Protein AF-A0A0C9W5P0-F1 (afdb_monomer_lite)

Sequence (127 aa):
MSDPVASKSGFLCMYMKNYPDTLVAYVKYFGKVAGNVMTAEMTSIDTQAAVIRIGQGMNLSYKLKSGEASSVRVAFDPPLASYEEVKPRLLAMKADSQEGLGMLQTPQITSFRLPTSQVIGSLIFCF

pLDDT: mean 72.48, std 13.55, range [31.45, 87.0]

Secondary structure (DSSP, 8-state):
---TTGGGHHHHHHHHHT-HHHHHHHHHHTS---S-EEEEEEEEEE----SSS--SEEEEEEEETTS-EEEEEEEPSSPP-SHHHHHHHHHHHHHHHHHHTT-S-----------------------

Foldseek 3Di:
DDFQQQVCFVVVQVVCVVPFVLQQLCCVQQVVPPFAWPTKGWDTFTQDDPDDDAGGWTKMWTAGPVRDIDIDTGGDVPGDPHNVVVVVSSVVSSVVSCVRVVVDDPPDPPDDDDPPPDPPDDPDDDD

Radius of gyration: 22.9 Å; chains: 1; bounding box: 51×62×65 Å

Organism: NCBI:txid994086

InterPro domains:
  IPR019595 Domain of unknown function DUF2470 [PF10615] (12-93)
  IPR037119 Haem oxygenase HugZ-like superfamily [G3DSA:3.20.180.10] (1-99)

Structure (mmCIF, N/CA/C/O backbone):
data_AF-A0A0C9W5P0-F1
#
_entry.id   AF-A0A0C9W5P0-F1
#
loop_
_atom_site.group_PDB
_atom_site.id
_atom_site.type_symbol
_atom_site.label_atom_id
_atom_site.label_alt_id
_atom_site.label_comp_id
_atom_site.label_asym_id
_atom_site.label_entity_id
_atom_site.label_seq_id
_atom_site.pdbx_PDB_ins_code
_atom_site.Cartn_x
_atom_site.Cartn_y
_atom_site.Cartn_z
_atom_site.occupancy
_atom_site.B_iso_or_equiv
_atom_site.auth_seq_id
_atom_site.auth_comp_id
_atom_site.auth_asym_id
_atom_site.auth_atom_id
_atom_site.pdbx_PDB_model_num
ATOM 1 N N . MET A 1 1 ? 23.745 3.515 -3.891 1.00 46.62 1 MET A N 1
ATOM 2 C CA . MET A 1 1 ? 22.920 3.212 -5.078 1.00 46.62 1 MET A CA 1
ATOM 3 C C . MET A 1 1 ? 21.624 3.980 -4.871 1.00 46.62 1 MET A C 1
ATOM 5 O O . MET A 1 1 ? 20.938 3.666 -3.913 1.00 46.62 1 MET A O 1
ATOM 9 N N . SER A 1 2 ? 21.392 5.074 -5.606 1.00 53.91 2 SER A N 1
ATOM 10 C CA . SER A 1 2 ? 20.213 5.929 -5.388 1.00 53.91 2 SER A CA 1
ATOM 11 C C . SER A 1 2 ? 18.951 5.199 -5.811 1.00 53.91 2 SER A C 1
ATOM 13 O O . SER A 1 2 ? 18.868 4.744 -6.948 1.00 53.91 2 SER A O 1
ATOM 15 N N . ASP A 1 3 ? 17.973 5.122 -4.921 1.00 59.88 3 ASP A N 1
ATOM 16 C CA . ASP A 1 3 ? 16.655 4.588 -5.229 1.00 59.88 3 ASP A CA 1
ATOM 17 C C . ASP A 1 3 ? 15.926 5.481 -6.236 1.00 59.88 3 ASP A C 1
ATOM 19 O O . ASP A 1 3 ? 15.500 6.587 -5.882 1.00 59.88 3 ASP A O 1
ATOM 23 N N . PRO A 1 4 ? 15.723 5.019 -7.482 1.00 66.31 4 PRO A N 1
ATOM 24 C CA . PRO A 1 4 ? 15.084 5.823 -8.522 1.00 66.31 4 PRO A CA 1
ATOM 25 C C . PRO A 1 4 ? 13.630 6.180 -8.169 1.00 66.31 4 PRO A C 1
ATOM 27 O O . PRO A 1 4 ? 13.087 7.169 -8.665 1.00 66.31 4 PRO A O 1
ATOM 30 N N . VAL A 1 5 ? 13.001 5.390 -7.292 1.00 66.88 5 VAL A N 1
ATOM 31 C CA . VAL A 1 5 ? 11.632 5.597 -6.806 1.00 66.88 5 VAL A CA 1
ATOM 32 C C . VAL A 1 5 ? 11.595 6.542 -5.603 1.00 66.88 5 VAL A C 1
ATOM 34 O O . VAL A 1 5 ? 10.709 7.395 -5.539 1.00 66.88 5 VAL A O 1
ATOM 37 N N . ALA A 1 6 ? 12.572 6.469 -4.691 1.00 68.38 6 ALA A N 1
ATOM 38 C CA . ALA A 1 6 ? 12.594 7.321 -3.500 1.00 68.38 6 ALA A CA 1
ATOM 39 C C . ALA A 1 6 ? 12.753 8.805 -3.866 1.00 68.38 6 ALA A C 1
ATOM 41 O O . ALA A 1 6 ? 12.077 9.653 -3.285 1.00 68.38 6 ALA A O 1
ATOM 42 N N . SER A 1 7 ? 13.549 9.130 -4.893 1.00 71.00 7 SER A N 1
ATOM 43 C CA . SER A 1 7 ? 13.706 10.514 -5.375 1.00 71.00 7 SER A CA 1
ATOM 44 C C . SER A 1 7 ? 12.413 11.127 -5.928 1.00 71.00 7 SER A C 1
ATOM 46 O O . SER A 1 7 ? 12.274 12.346 -5.952 1.00 71.00 7 SER A O 1
ATOM 48 N N . LYS A 1 8 ? 11.452 10.301 -6.364 1.00 73.06 8 LYS A N 1
ATOM 49 C CA . LYS A 1 8 ? 10.148 10.737 -6.899 1.00 73.06 8 LYS A CA 1
ATOM 50 C C . LYS A 1 8 ? 8.978 10.424 -5.956 1.00 73.06 8 LYS A C 1
ATOM 52 O O . LYS A 1 8 ? 7.822 10.670 -6.304 1.00 73.06 8 LYS A O 1
ATOM 57 N N . SER A 1 9 ? 9.269 9.921 -4.756 1.00 69.88 9 SER A N 1
ATOM 58 C CA . SER A 1 9 ? 8.277 9.499 -3.760 1.00 69.88 9 SER A CA 1
ATOM 59 C C . SER A 1 9 ? 7.324 10.623 -3.342 1.00 69.88 9 SER A C 1
ATOM 61 O O . SER A 1 9 ? 6.141 10.366 -3.138 1.00 69.88 9 SER A O 1
ATOM 63 N N . GLY A 1 10 ? 7.791 11.876 -3.296 1.00 76.88 10 GLY A N 1
ATOM 64 C CA . GLY A 1 10 ? 6.965 13.034 -2.934 1.00 76.88 10 GLY A CA 1
ATOM 65 C C . GLY A 1 10 ? 5.778 13.260 -3.878 1.00 76.88 10 GLY A C 1
ATOM 66 O O . GLY A 1 10 ? 4.653 13.454 -3.419 1.00 76.88 10 GLY A O 1
ATOM 67 N N . PHE A 1 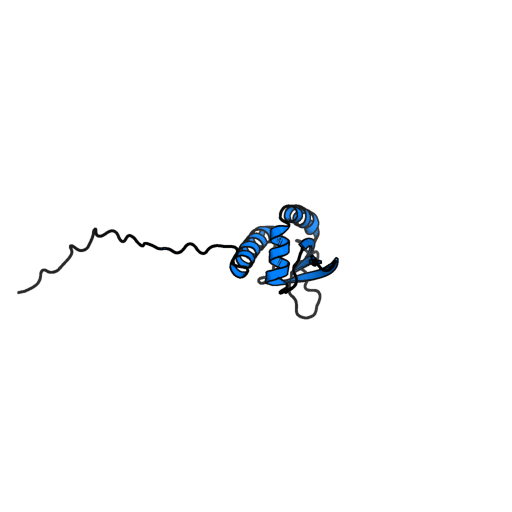11 ? 5.993 13.152 -5.195 1.00 79.75 11 PHE A N 1
ATOM 68 C CA . PHE A 1 11 ? 4.913 13.277 -6.183 1.00 79.75 11 PHE A CA 1
ATOM 69 C C . PHE A 1 11 ? 3.894 12.147 -6.060 1.00 79.75 11 PHE A C 1
ATOM 71 O O . PHE A 1 11 ? 2.691 12.373 -6.182 1.00 79.75 11 PHE A O 1
ATOM 78 N N . LEU A 1 12 ? 4.370 10.932 -5.793 1.00 76.50 12 LEU A N 1
ATOM 79 C CA . LEU A 1 12 ? 3.503 9.775 -5.631 1.00 76.50 12 LEU A CA 1
ATOM 80 C C . LEU A 1 12 ? 2.686 9.847 -4.336 1.00 76.50 12 LEU A C 1
ATOM 82 O O . LEU A 1 12 ? 1.489 9.573 -4.357 1.00 76.50 12 LEU A O 1
ATOM 86 N N . CYS A 1 13 ? 3.307 10.267 -3.232 1.00 79.44 13 CYS A N 1
ATOM 87 C CA . CYS A 1 13 ? 2.625 10.538 -1.970 1.00 79.44 13 CYS A CA 1
ATOM 88 C C . CYS A 1 13 ? 1.507 11.567 -2.184 1.00 79.44 13 CYS A C 1
ATOM 90 O O . CYS A 1 13 ? 0.365 11.331 -1.797 1.00 79.44 13 CYS A O 1
ATOM 92 N N . MET A 1 14 ? 1.801 12.668 -2.883 1.00 81.88 14 MET A N 1
ATOM 93 C CA . MET A 1 14 ? 0.812 13.704 -3.187 1.00 81.88 14 MET A CA 1
ATOM 94 C C . MET A 1 14 ? -0.325 13.192 -4.078 1.00 81.88 14 MET A C 1
ATOM 96 O O . MET A 1 14 ? -1.484 13.505 -3.829 1.00 81.88 14 MET A O 1
ATOM 100 N N . TYR A 1 15 ? -0.019 12.352 -5.069 1.00 83.00 15 TYR A N 1
ATOM 101 C CA . TYR A 1 15 ? -1.036 11.680 -5.878 1.00 83.00 15 TYR A CA 1
ATOM 102 C C . TYR A 1 15 ? -1.941 10.780 -5.022 1.00 83.00 15 TYR A C 1
ATOM 104 O O . TYR A 1 15 ? -3.162 10.831 -5.156 1.00 83.00 15 TYR A O 1
ATOM 112 N N . MET A 1 16 ? -1.355 9.998 -4.111 1.00 80.12 16 MET A N 1
ATOM 113 C CA . MET A 1 16 ? -2.086 9.063 -3.253 1.00 80.12 16 MET A CA 1
ATOM 114 C C . MET A 1 16 ? -2.912 9.738 -2.159 1.00 80.12 16 MET A C 1
ATOM 116 O O . MET A 1 16 ? -3.934 9.189 -1.755 1.00 80.12 16 MET A O 1
ATOM 120 N N . LYS A 1 17 ? -2.550 10.956 -1.739 1.00 81.62 17 LYS A N 1
ATOM 121 C CA . LYS A 1 17 ? -3.384 11.769 -0.840 1.00 81.62 17 LYS A CA 1
ATOM 122 C C . LYS A 1 17 ? -4.773 12.074 -1.412 1.00 81.62 17 LYS A C 1
ATOM 124 O O . LYS A 1 17 ? -5.700 12.262 -0.635 1.00 81.62 17 LYS A O 1
ATOM 129 N N . ASN A 1 18 ? -4.941 12.061 -2.738 1.00 84.50 18 ASN A N 1
ATOM 130 C CA . ASN A 1 18 ? -6.256 12.227 -3.371 1.00 84.50 18 ASN A CA 1
ATOM 131 C C . ASN A 1 18 ? -7.142 10.971 -3.276 1.00 84.50 18 ASN A C 1
ATOM 133 O O . ASN A 1 18 ? -8.320 11.034 -3.613 1.00 84.50 18 ASN A O 1
ATOM 137 N N . TYR A 1 19 ? -6.596 9.836 -2.825 1.00 83.31 19 TYR A N 1
ATOM 138 C CA . TYR A 1 19 ? -7.300 8.555 -2.728 1.00 83.31 19 TYR A CA 1
ATOM 139 C C . TYR A 1 19 ? -7.189 7.951 -1.313 1.00 83.31 19 TYR A C 1
ATOM 141 O O . TYR A 1 19 ? -6.675 6.837 -1.156 1.00 83.31 19 TYR A O 1
ATOM 149 N N . PRO A 1 20 ? -7.679 8.645 -0.268 1.00 83.12 20 PRO A N 1
ATOM 150 C CA . PRO A 1 20 ? -7.541 8.200 1.121 1.00 83.12 20 PRO A CA 1
ATOM 151 C C . PRO A 1 20 ? -8.220 6.847 1.385 1.00 83.12 20 PRO A C 1
ATOM 153 O O . PRO A 1 20 ? -7.672 6.020 2.111 1.00 83.12 20 PRO A O 1
ATOM 156 N N . ASP A 1 21 ? -9.350 6.561 0.731 1.00 85.06 21 ASP A N 1
ATOM 157 C CA . ASP A 1 21 ? -10.061 5.282 0.880 1.00 85.06 21 ASP A CA 1
ATOM 158 C C . ASP A 1 21 ? -9.217 4.089 0.419 1.00 85.06 21 ASP A C 1
ATOM 160 O O . ASP A 1 21 ? -9.237 3.016 1.022 1.00 85.06 21 ASP A O 1
ATOM 164 N N . THR A 1 22 ? -8.421 4.289 -0.636 1.00 85.62 22 THR A N 1
ATOM 165 C CA . THR A 1 22 ? -7.510 3.260 -1.152 1.00 85.62 22 THR A CA 1
ATOM 166 C C . THR A 1 22 ? -6.388 2.977 -0.152 1.00 85.62 22 THR A C 1
ATOM 168 O O . THR A 1 22 ? -6.034 1.821 0.068 1.00 85.62 22 THR A O 1
ATOM 171 N N . LEU A 1 23 ? -5.868 4.009 0.520 1.00 85.88 23 LEU A N 1
ATOM 172 C CA . LEU A 1 23 ? -4.849 3.840 1.560 1.00 85.88 23 LEU A CA 1
ATOM 173 C C . LEU A 1 23 ? -5.398 3.079 2.771 1.00 85.88 23 LEU A C 1
ATOM 175 O O . LEU A 1 23 ? -4.718 2.207 3.309 1.00 85.88 23 LEU A O 1
ATOM 179 N N . VAL A 1 24 ? -6.643 3.352 3.171 1.00 87.00 24 VAL A N 1
ATOM 180 C CA . VAL A 1 24 ? -7.311 2.606 4.247 1.00 87.00 24 VAL A CA 1
ATOM 181 C C . VAL A 1 24 ? -7.494 1.137 3.858 1.00 87.00 24 VAL A C 1
ATOM 183 O O . VAL A 1 24 ? -7.230 0.253 4.678 1.00 87.00 24 VAL A O 1
ATOM 186 N N . ALA A 1 25 ? -7.890 0.862 2.611 1.00 86.00 25 ALA A N 1
ATOM 187 C CA . ALA A 1 25 ? -8.003 -0.502 2.097 1.00 86.00 25 ALA A CA 1
ATOM 188 C C . ALA A 1 25 ? -6.658 -1.246 2.150 1.00 86.00 25 ALA A C 1
ATOM 190 O O . ALA A 1 25 ? -6.615 -2.394 2.591 1.00 86.00 25 ALA A O 1
ATOM 191 N N . TYR A 1 26 ? -5.546 -0.583 1.813 1.00 85.62 26 TYR A N 1
ATOM 192 C CA . TYR A 1 26 ? -4.214 -1.189 1.907 1.00 85.62 26 TYR A CA 1
ATOM 193 C C . TYR A 1 26 ? -3.818 -1.564 3.325 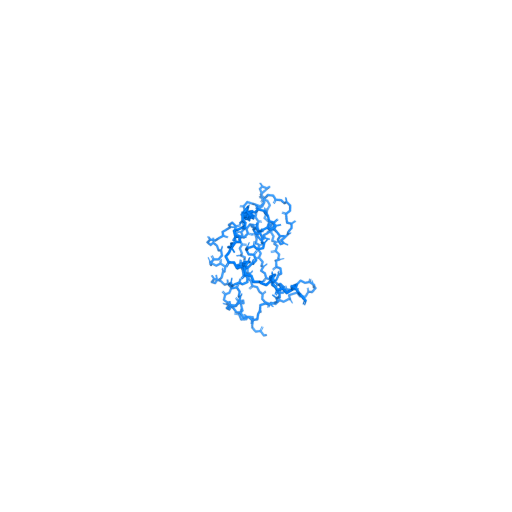1.00 85.62 26 TYR A C 1
ATOM 195 O O . TYR A 1 26 ? -3.328 -2.669 3.554 1.00 85.62 26 TYR A O 1
ATOM 203 N N . VAL A 1 27 ? -4.044 -0.667 4.283 1.00 85.56 27 VAL A N 1
ATOM 204 C CA . VAL A 1 27 ? -3.725 -0.925 5.692 1.00 85.56 27 VAL A CA 1
ATOM 205 C C . VAL A 1 27 ? -4.547 -2.100 6.226 1.00 85.56 27 VAL A C 1
ATOM 207 O O . VAL A 1 27 ? -4.010 -2.963 6.919 1.00 85.56 27 VAL A O 1
ATOM 210 N N . LYS A 1 28 ? -5.833 -2.179 5.871 1.00 86.31 28 LYS A N 1
ATOM 211 C CA . LYS A 1 28 ? -6.707 -3.278 6.302 1.00 86.31 28 LYS A CA 1
ATOM 212 C C . LYS A 1 28 ? -6.324 -4.610 5.660 1.00 86.31 28 LYS A C 1
ATOM 214 O O . LYS A 1 28 ? -6.188 -5.602 6.368 1.00 86.31 28 LYS A O 1
ATOM 219 N N . TYR A 1 29 ? -6.133 -4.628 4.341 1.00 85.88 29 TYR A N 1
ATOM 220 C CA . TYR A 1 29 ? -5.898 -5.862 3.594 1.00 85.88 29 TYR A CA 1
ATOM 221 C C . TYR A 1 29 ? -4.454 -6.366 3.720 1.00 85.88 29 TYR A C 1
ATOM 223 O O . TYR A 1 29 ? -4.221 -7.485 4.172 1.00 85.88 29 TYR A O 1
ATOM 231 N N . PHE A 1 30 ? -3.467 -5.528 3.387 1.00 81.62 30 PHE A N 1
ATOM 232 C CA . PHE A 1 30 ? -2.053 -5.917 3.412 1.00 81.62 30 PHE A CA 1
ATOM 233 C C . PHE A 1 30 ? -1.439 -5.805 4.807 1.00 81.62 30 PHE A C 1
ATOM 235 O O . PHE A 1 30 ? -0.640 -6.652 5.197 1.00 81.62 30 PHE A O 1
ATOM 242 N N . GLY A 1 31 ? -1.827 -4.782 5.574 1.00 75.88 31 GLY A N 1
ATOM 243 C CA . GLY A 1 31 ? -1.385 -4.623 6.961 1.00 75.88 31 GLY A CA 1
ATOM 244 C C . GLY A 1 31 ? -2.068 -5.580 7.941 1.00 75.88 31 GLY A C 1
ATOM 245 O O . GLY A 1 31 ? -1.638 -5.666 9.089 1.00 75.88 31 GLY A O 1
ATOM 246 N N . LYS A 1 32 ? -3.123 -6.291 7.506 1.00 80.50 32 LYS A N 1
ATOM 247 C CA . LYS A 1 32 ? -3.946 -7.197 8.329 1.00 80.50 32 LYS A CA 1
ATOM 248 C C . LYS A 1 32 ? -4.393 -6.560 9.653 1.00 80.50 32 LYS A C 1
ATOM 250 O O . LYS A 1 32 ? -4.542 -7.239 10.669 1.00 80.50 32 LYS A O 1
ATOM 255 N N . VAL A 1 33 ? -4.594 -5.241 9.651 1.00 78.19 33 VAL A N 1
ATOM 256 C CA . VAL A 1 33 ? -4.998 -4.490 10.839 1.00 78.19 33 VAL A CA 1
ATOM 257 C C . VAL A 1 33 ? -6.487 -4.732 11.068 1.00 78.19 33 VAL A C 1
ATOM 259 O O . VAL A 1 33 ? -7.327 -4.217 10.336 1.00 78.19 33 VAL A O 1
ATOM 262 N N . ALA A 1 34 ? -6.818 -5.503 12.104 1.00 67.50 34 ALA A N 1
ATOM 263 C CA . ALA A 1 34 ? -8.203 -5.821 12.470 1.00 67.50 34 ALA A CA 1
ATOM 264 C C . ALA A 1 34 ? -8.989 -4.614 13.030 1.00 67.50 34 ALA A C 1
ATOM 266 O O . ALA A 1 34 ? -10.204 -4.678 13.209 1.00 67.50 34 ALA A O 1
ATOM 267 N N . GLY A 1 35 ? -8.304 -3.508 13.331 1.00 69.25 35 GLY A N 1
ATOM 268 C CA . GLY A 1 35 ? -8.912 -2.298 13.868 1.00 69.25 35 GLY A CA 1
ATOM 269 C C . GLY A 1 35 ? -9.688 -1.485 12.826 1.00 69.25 35 GLY A C 1
ATOM 270 O O . GLY A 1 35 ? -9.374 -1.469 11.635 1.00 69.25 35 GLY A O 1
ATOM 271 N N . ASN A 1 36 ? -10.686 -0.731 13.293 1.00 77.25 36 ASN A N 1
ATOM 272 C CA . ASN A 1 36 ? -11.374 0.262 12.469 1.00 77.25 36 ASN A CA 1
ATOM 273 C C . ASN A 1 36 ? -10.447 1.455 12.199 1.00 77.25 36 ASN A C 1
ATOM 275 O O . ASN A 1 36 ? -10.422 2.429 12.954 1.00 77.25 36 ASN A O 1
ATOM 279 N N . VAL A 1 37 ? -9.677 1.349 11.118 1.00 81.06 37 VAL A N 1
ATOM 280 C CA . VAL A 1 37 ? -8.875 2.440 10.560 1.00 81.06 37 VAL A CA 1
ATOM 281 C C . VAL A 1 37 ? -9.811 3.540 10.057 1.00 81.06 37 VAL A C 1
ATOM 283 O O . VAL A 1 37 ? -10.677 3.271 9.224 1.00 81.06 37 VAL A O 1
ATOM 286 N N . MET A 1 38 ? -9.647 4.757 10.581 1.00 82.81 38 MET A N 1
ATOM 287 C CA . MET A 1 38 ? -10.407 5.941 10.170 1.00 82.81 38 MET A CA 1
ATOM 288 C C . MET A 1 38 ? -9.735 6.672 9.016 1.00 82.81 38 MET A C 1
ATOM 290 O O . MET A 1 38 ? -10.394 7.017 8.042 1.00 82.81 38 MET A O 1
ATOM 294 N N . THR A 1 39 ? -8.431 6.908 9.126 1.00 82.94 39 THR A N 1
ATOM 295 C CA . THR A 1 39 ? -7.656 7.599 8.096 1.00 82.94 39 THR A CA 1
ATOM 296 C C . THR A 1 39 ? -6.320 6.905 7.904 1.00 82.94 39 THR A C 1
ATOM 298 O O . THR A 1 39 ? -5.759 6.338 8.844 1.00 82.94 39 THR A O 1
ATOM 301 N N . ALA A 1 40 ? -5.818 6.942 6.676 1.00 84.19 40 ALA A N 1
ATOM 302 C CA . ALA A 1 40 ? -4.505 6.434 6.324 1.00 84.19 40 ALA A CA 1
ATOM 303 C C . ALA A 1 40 ? -3.814 7.426 5.386 1.00 84.19 40 ALA A C 1
ATOM 305 O O . ALA A 1 40 ? -4.443 8.005 4.502 1.00 84.19 40 ALA A O 1
ATOM 306 N N . GLU A 1 41 ? -2.517 7.612 5.587 1.00 83.44 41 GLU A N 1
ATOM 307 C CA . GLU A 1 41 ? -1.669 8.520 4.832 1.00 83.44 41 GLU A CA 1
ATOM 308 C C . GLU A 1 41 ? -0.377 7.807 4.444 1.00 83.44 41 GLU A C 1
ATOM 310 O O . GLU A 1 41 ? 0.269 7.149 5.256 1.00 83.44 41 GLU A O 1
ATOM 315 N N . MET A 1 42 ? 0.030 7.957 3.188 1.00 80.81 42 MET A N 1
ATOM 316 C CA . MET A 1 42 ? 1.318 7.453 2.729 1.00 80.81 42 MET A CA 1
ATOM 317 C C . MET A 1 42 ? 2.422 8.419 3.149 1.00 80.81 42 MET A C 1
ATOM 319 O O . MET A 1 42 ? 2.349 9.604 2.831 1.00 80.81 42 MET A O 1
ATOM 323 N N . THR A 1 43 ? 3.453 7.923 3.831 1.00 78.69 43 THR A N 1
ATOM 324 C CA . THR A 1 43 ? 4.563 8.754 4.324 1.00 78.69 43 THR A CA 1
ATOM 325 C C . THR A 1 43 ? 5.781 8.657 3.415 1.00 78.69 43 THR A C 1
ATOM 327 O O . THR A 1 43 ? 6.386 9.671 3.077 1.00 78.69 43 THR A O 1
ATOM 330 N N . SER A 1 44 ? 6.124 7.447 2.975 1.00 71.56 44 SER A N 1
ATOM 331 C CA . SER A 1 44 ? 7.226 7.224 2.043 1.00 71.56 44 SER A CA 1
ATOM 332 C C . SER A 1 44 ? 6.999 5.974 1.203 1.00 71.56 44 SER A C 1
ATOM 334 O O . SER A 1 44 ? 6.262 5.064 1.587 1.00 71.56 44 SER A O 1
ATOM 336 N N . ILE A 1 45 ? 7.643 5.944 0.040 1.00 73.00 45 ILE A N 1
ATOM 337 C CA . ILE A 1 45 ? 7.785 4.744 -0.774 1.00 73.00 45 ILE A CA 1
ATOM 338 C C . ILE A 1 45 ? 9.270 4.538 -1.041 1.00 73.00 45 ILE A C 1
ATOM 340 O O . ILE A 1 45 ? 9.965 5.469 -1.457 1.00 73.00 45 ILE A O 1
ATOM 344 N N . ASP A 1 46 ? 9.756 3.333 -0.773 1.00 68.44 46 ASP A N 1
ATOM 345 C CA . ASP A 1 46 ? 11.165 3.010 -0.909 1.00 68.44 46 ASP A CA 1
ATOM 346 C C . ASP A 1 46 ? 11.378 1.634 -1.548 1.00 68.44 46 ASP A C 1
ATOM 348 O O . ASP A 1 46 ? 10.696 0.648 -1.265 1.00 68.44 46 ASP A O 1
ATOM 352 N N . THR A 1 47 ? 12.352 1.592 -2.458 1.00 61.59 47 THR A N 1
ATOM 353 C CA . THR A 1 47 ? 12.814 0.375 -3.134 1.00 61.59 47 THR A CA 1
ATOM 354 C C . THR A 1 47 ? 13.930 -0.335 -2.366 1.00 61.59 47 THR A C 1
ATOM 356 O O . THR A 1 47 ? 14.368 -1.402 -2.798 1.00 61.59 47 THR A O 1
ATOM 359 N N . GLN A 1 48 ? 14.379 0.191 -1.216 1.00 53.47 48 GLN A N 1
ATOM 360 C CA . GLN A 1 48 ? 15.379 -0.488 -0.388 1.00 53.47 48 GLN A CA 1
ATOM 361 C C . GLN A 1 48 ? 14.735 -1.394 0.645 1.00 53.47 48 GLN A C 1
ATOM 363 O O . GLN A 1 48 ? 13.967 -0.973 1.508 1.00 53.47 48 GLN A O 1
ATOM 368 N N . ALA A 1 49 ? 15.141 -2.655 0.584 1.00 43.25 49 ALA A N 1
ATOM 369 C CA . ALA A 1 49 ? 14.989 -3.603 1.664 1.00 43.25 49 ALA A CA 1
ATOM 370 C C . ALA A 1 49 ? 15.907 -3.180 2.822 1.00 43.25 49 ALA A C 1
ATOM 372 O O . ALA A 1 49 ? 17.098 -3.496 2.838 1.00 43.25 49 ALA A O 1
ATOM 373 N N . ALA A 1 50 ? 15.362 -2.469 3.807 1.00 34.34 50 ALA A N 1
ATOM 374 C CA . ALA A 1 50 ? 16.000 -2.375 5.112 1.00 34.34 50 ALA A CA 1
ATOM 375 C C . ALA A 1 50 ? 15.845 -3.736 5.815 1.00 34.34 50 ALA A C 1
ATOM 377 O O . ALA A 1 50 ? 14.846 -4.000 6.471 1.00 34.34 50 ALA A O 1
ATOM 378 N N . VAL A 1 51 ? 16.811 -4.611 5.519 1.00 32.72 51 VAL A N 1
ATOM 379 C CA . VAL A 1 51 ? 17.359 -5.751 6.272 1.00 32.72 51 VAL A CA 1
ATOM 380 C C . VAL A 1 51 ? 16.434 -6.405 7.316 1.00 32.72 51 VAL A C 1
ATOM 382 O O . VAL A 1 51 ? 15.999 -5.793 8.283 1.00 32.72 51 VAL A O 1
ATOM 385 N N . ILE A 1 52 ? 16.288 -7.727 7.152 1.00 31.45 52 ILE A N 1
ATOM 386 C CA . ILE A 1 52 ? 15.466 -8.696 7.903 1.00 31.45 52 ILE A CA 1
ATOM 387 C C . ILE A 1 52 ? 14.017 -8.818 7.377 1.00 31.45 52 ILE A C 1
ATOM 389 O O . ILE A 1 52 ? 13.049 -8.361 7.967 1.00 31.45 52 ILE A O 1
ATOM 393 N N . ARG A 1 53 ? 13.886 -9.560 6.264 1.00 33.22 53 ARG A N 1
ATOM 394 C CA . ARG A 1 53 ? 12.678 -10.286 5.804 1.00 33.22 53 ARG A CA 1
ATOM 395 C C . ARG A 1 53 ? 11.437 -9.509 5.345 1.00 33.22 53 ARG A C 1
ATOM 397 O O . ARG A 1 53 ? 10.376 -10.115 5.231 1.00 33.22 53 ARG A O 1
ATOM 404 N N . ILE A 1 54 ? 11.552 -8.242 4.959 1.00 41.59 54 ILE A N 1
ATOM 405 C CA . ILE A 1 54 ? 10.427 -7.523 4.341 1.00 41.59 54 ILE A CA 1
ATOM 406 C C . ILE A 1 54 ? 10.935 -6.799 3.087 1.00 41.59 54 ILE A C 1
ATOM 408 O O . ILE A 1 54 ? 11.889 -6.031 3.168 1.00 41.59 54 ILE A O 1
ATOM 412 N N . GLY A 1 55 ? 10.380 -7.126 1.915 1.00 52.91 55 GLY A N 1
ATOM 413 C CA . GLY A 1 55 ? 10.825 -6.621 0.608 1.00 52.91 55 GLY A CA 1
ATOM 414 C C . GLY A 1 55 ? 10.673 -5.102 0.419 1.00 52.91 55 GLY A C 1
ATOM 415 O O . GLY A 1 55 ? 10.355 -4.358 1.350 1.00 52.91 55 GLY A O 1
ATOM 416 N N . GLN A 1 56 ? 10.903 -4.634 -0.813 1.00 64.75 56 GLN A N 1
ATOM 417 C CA . GLN A 1 56 ? 10.628 -3.249 -1.231 1.00 64.75 56 GLN A CA 1
ATOM 418 C C . GLN A 1 56 ? 9.198 -2.856 -0.845 1.00 64.75 56 GLN A C 1
ATOM 420 O O . GLN A 1 56 ? 8.320 -3.706 -0.938 1.00 64.75 56 GLN A O 1
ATOM 425 N N . GLY A 1 57 ? 8.924 -1.624 -0.409 1.00 66.38 57 GLY A N 1
ATOM 426 C CA . GLY A 1 57 ? 7.618 -1.337 0.188 1.00 66.38 57 GLY A CA 1
ATOM 427 C C . GLY A 1 57 ? 7.244 0.133 0.318 1.00 66.38 57 GLY A C 1
ATOM 428 O O . GLY A 1 57 ? 8.031 1.037 0.051 1.00 66.38 57 GLY A O 1
ATOM 429 N N . MET A 1 58 ? 6.003 0.370 0.733 1.00 76.06 58 MET A N 1
ATOM 430 C CA . MET A 1 58 ? 5.523 1.692 1.132 1.00 76.06 58 MET A CA 1
ATOM 431 C C . MET A 1 58 ? 5.280 1.732 2.640 1.00 76.06 58 MET A C 1
ATOM 433 O O . MET A 1 58 ? 4.784 0.763 3.218 1.00 76.06 58 MET A O 1
ATOM 437 N N . ASN A 1 59 ? 5.580 2.868 3.263 1.00 82.88 59 ASN A N 1
ATOM 438 C CA . ASN A 1 59 ? 5.209 3.140 4.646 1.00 82.88 59 ASN A CA 1
ATOM 439 C C . ASN A 1 59 ? 3.919 3.957 4.676 1.00 82.88 59 ASN A C 1
ATOM 441 O O . ASN A 1 59 ? 3.822 5.039 4.085 1.00 82.88 59 ASN A O 1
ATOM 445 N N . LEU A 1 60 ? 2.934 3.423 5.387 1.00 82.19 60 LEU A N 1
ATOM 446 C CA . LEU A 1 60 ? 1.620 4.010 5.590 1.00 82.19 60 LEU A CA 1
ATOM 447 C C . LEU A 1 60 ? 1.464 4.321 7.075 1.00 82.19 60 LEU A C 1
ATOM 449 O O . LEU A 1 60 ? 1.644 3.447 7.918 1.00 82.19 60 LEU A O 1
ATOM 453 N N . SER A 1 61 ? 1.108 5.556 7.393 1.00 85.19 61 SER A N 1
ATOM 454 C CA . SER A 1 61 ? 0.638 5.950 8.716 1.00 85.19 61 SER A CA 1
ATOM 455 C C . SER A 1 61 ? -0.879 5.843 8.743 1.00 85.19 61 SER A C 1
ATOM 457 O O . SER A 1 61 ? -1.541 6.246 7.789 1.00 85.19 61 SER A O 1
ATOM 459 N N . TYR A 1 62 ? -1.453 5.295 9.805 1.00 85.50 62 TYR A N 1
ATOM 460 C CA . TYR A 1 62 ? -2.896 5.176 9.947 1.00 85.50 62 TYR A CA 1
ATOM 461 C C . TYR A 1 62 ? -3.354 5.548 11.350 1.00 85.50 62 TYR A C 1
ATOM 463 O O . TYR A 1 62 ? -2.633 5.369 12.329 1.00 85.50 62 TYR A O 1
ATOM 471 N N . LYS A 1 63 ? -4.578 6.067 11.440 1.00 85.81 63 LYS A N 1
ATOM 472 C CA . LYS A 1 63 ? -5.242 6.393 12.703 1.00 85.81 63 LYS A CA 1
ATOM 473 C C . LYS A 1 63 ? -6.417 5.461 12.920 1.00 85.81 63 LYS A C 1
ATOM 475 O O . LYS A 1 63 ? -7.305 5.346 12.071 1.00 85.81 63 LYS A O 1
ATOM 480 N N . LEU A 1 64 ? -6.427 4.800 14.068 1.00 85.38 64 LEU A N 1
ATOM 481 C CA . LEU A 1 64 ? -7.546 3.987 14.517 1.00 85.38 64 LEU A CA 1
ATOM 482 C C . LEU A 1 64 ? -8.636 4.868 15.123 1.00 85.38 64 LEU A C 1
ATOM 484 O O . LEU A 1 64 ? -8.376 5.956 15.635 1.00 85.38 64 LEU A O 1
ATOM 488 N N . LYS A 1 65 ? -9.871 4.361 15.136 1.00 80.25 65 LYS A N 1
ATOM 489 C CA . LYS A 1 65 ? -10.991 5.005 15.840 1.00 80.25 65 LYS A CA 1
ATOM 490 C C . LYS A 1 65 ? -10.740 5.167 17.350 1.00 80.25 65 LYS A C 1
ATOM 492 O O . LYS A 1 65 ? -11.361 6.018 17.974 1.00 80.25 65 LYS A O 1
ATOM 497 N N . SER A 1 66 ? -9.819 4.388 17.925 1.00 78.38 66 SER A N 1
ATOM 498 C CA . SER A 1 66 ? -9.344 4.540 19.309 1.00 78.38 66 SER A CA 1
ATOM 499 C C . SER A 1 66 ? -8.500 5.802 19.538 1.00 78.38 66 SER A C 1
ATOM 501 O O . SER A 1 66 ? -8.210 6.126 20.683 1.00 78.38 66 SER A O 1
ATOM 503 N N . GLY A 1 67 ? -8.105 6.513 18.476 1.00 75.38 67 GLY A N 1
ATOM 504 C CA . GLY A 1 67 ? -7.220 7.679 18.541 1.00 75.38 67 GLY A CA 1
ATOM 505 C C . GLY A 1 67 ? -5.731 7.336 18.453 1.00 75.38 67 GLY A C 1
ATOM 506 O O . GLY A 1 67 ? -4.906 8.242 18.372 1.00 75.38 67 GLY A O 1
ATOM 507 N N . GLU A 1 68 ? -5.378 6.049 18.419 1.00 82.25 68 GLU A N 1
ATOM 508 C CA . GLU A 1 68 ? -3.994 5.605 18.270 1.00 82.25 68 GLU A CA 1
ATOM 509 C C . GLU A 1 68 ? -3.529 5.751 16.814 1.00 82.25 68 GLU A C 1
ATOM 511 O O . GLU A 1 68 ? -4.227 5.348 15.876 1.00 82.25 68 GLU A O 1
ATOM 516 N N . ALA A 1 69 ? -2.354 6.356 16.635 1.00 82.12 69 ALA A N 1
ATOM 517 C CA . ALA A 1 69 ? -1.678 6.458 15.351 1.00 82.12 69 ALA A CA 1
ATOM 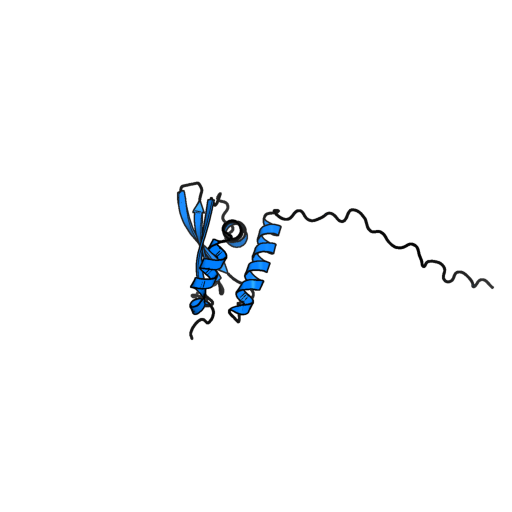518 C C . ALA A 1 69 ? -0.551 5.425 15.296 1.00 82.12 69 ALA A C 1
ATOM 520 O O . ALA A 1 69 ? 0.314 5.401 16.170 1.00 82.12 69 ALA A O 1
ATOM 521 N N . SER A 1 70 ? -0.542 4.602 14.256 1.00 83.94 70 SER A N 1
ATOM 522 C CA . SER A 1 70 ? 0.483 3.580 14.048 1.00 83.94 70 SER A CA 1
ATOM 523 C C . SER A 1 70 ? 0.963 3.617 12.602 1.00 83.94 70 SER A C 1
ATOM 525 O O . SER A 1 70 ? 0.302 4.171 11.724 1.00 83.94 70 SER A O 1
ATOM 527 N N . SER A 1 71 ? 2.124 3.027 12.340 1.00 82.62 71 SER A N 1
ATOM 528 C CA . SER A 1 71 ? 2.662 2.888 10.991 1.00 82.62 71 SER A CA 1
ATOM 529 C C . SER A 1 71 ? 2.741 1.420 10.593 1.00 82.62 71 SER A C 1
ATOM 531 O O . SER A 1 71 ? 3.064 0.551 11.400 1.00 82.62 71 SER A O 1
ATOM 533 N N . VAL A 1 72 ? 2.430 1.138 9.331 1.00 82.69 72 VAL A N 1
ATOM 534 C CA . VAL A 1 72 ? 2.578 -0.184 8.727 1.00 82.69 72 VAL A CA 1
ATOM 535 C C . VAL A 1 72 ? 3.380 -0.070 7.444 1.00 82.69 72 VAL A C 1
ATOM 537 O O . VAL A 1 72 ? 3.214 0.866 6.658 1.00 82.69 72 VAL A O 1
ATOM 540 N N . ARG A 1 73 ? 4.255 -1.048 7.230 1.00 81.38 73 ARG A N 1
ATOM 541 C CA . ARG A 1 73 ? 5.033 -1.177 6.006 1.00 81.38 73 ARG A CA 1
ATOM 542 C C . ARG A 1 73 ? 4.426 -2.276 5.148 1.00 81.38 73 ARG A C 1
ATOM 544 O O . ARG A 1 73 ? 4.360 -3.427 5.569 1.00 81.38 73 ARG A O 1
ATOM 551 N N . VAL A 1 74 ? 3.982 -1.913 3.951 1.00 78.25 74 VAL A N 1
ATOM 552 C CA . VAL A 1 74 ? 3.409 -2.845 2.976 1.00 78.25 74 VAL A CA 1
ATOM 553 C C . VAL A 1 74 ? 4.468 -3.168 1.933 1.00 78.25 74 VAL A C 1
ATOM 555 O O . VAL A 1 74 ? 4.975 -2.262 1.275 1.00 78.25 74 VAL A O 1
ATOM 558 N N . ALA A 1 75 ? 4.802 -4.449 1.792 1.00 76.38 75 ALA A N 1
ATOM 559 C CA . ALA A 1 75 ? 5.767 -4.917 0.804 1.00 76.38 75 ALA A CA 1
ATOM 560 C C . ALA A 1 75 ? 5.135 -5.087 -0.586 1.00 76.38 75 ALA A C 1
ATOM 562 O O . ALA A 1 75 ? 3.983 -5.502 -0.714 1.00 76.38 75 ALA A O 1
ATOM 563 N N . PHE A 1 76 ? 5.920 -4.808 -1.621 1.00 72.44 76 PHE A N 1
ATOM 564 C CA . PHE A 1 76 ? 5.640 -5.114 -3.014 1.00 72.44 76 PHE A CA 1
ATOM 565 C C . PHE A 1 76 ? 6.310 -6.439 -3.383 1.00 72.44 76 PHE A C 1
ATOM 567 O O . PHE A 1 76 ? 7.524 -6.590 -3.240 1.00 72.44 76 PHE A O 1
ATOM 574 N N . ASP A 1 77 ? 5.511 -7.381 -3.874 1.00 68.12 77 ASP A N 1
ATOM 575 C CA . ASP A 1 77 ? 5.981 -8.641 -4.448 1.00 68.12 77 ASP A CA 1
ATOM 576 C C . ASP A 1 77 ? 5.232 -8.913 -5.766 1.00 68.12 77 ASP A C 1
ATOM 578 O O . ASP A 1 77 ? 4.027 -9.192 -5.720 1.00 68.12 77 ASP A O 1
ATOM 582 N N . PRO A 1 78 ? 5.859 -8.762 -6.948 1.00 70.31 78 PRO A N 1
ATOM 583 C CA . PRO A 1 78 ? 7.295 -8.592 -7.202 1.00 70.31 78 PRO A CA 1
ATOM 584 C C . PRO A 1 78 ? 7.840 -7.170 -6.931 1.00 70.31 78 PRO A C 1
ATOM 586 O O . PRO A 1 78 ? 7.061 -6.212 -6.858 1.00 70.31 78 PRO A O 1
ATOM 589 N N . PRO A 1 79 ? 9.175 -7.017 -6.785 1.00 68.56 79 PRO A N 1
ATOM 590 C CA . PRO A 1 79 ? 9.829 -5.725 -6.585 1.00 68.56 79 PRO A CA 1
ATOM 591 C C . PRO A 1 79 ? 9.644 -4.782 -7.784 1.00 68.56 79 PRO A C 1
ATOM 593 O O . PRO A 1 79 ? 9.575 -5.208 -8.933 1.00 68.56 79 PRO A O 1
ATOM 596 N N . LEU A 1 80 ? 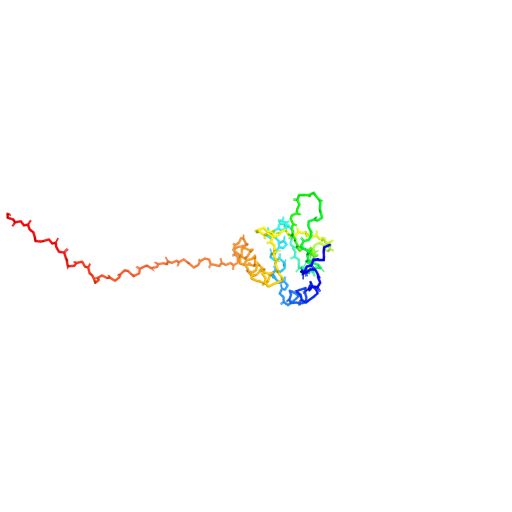9.598 -3.483 -7.499 1.00 69.31 80 LEU A N 1
ATOM 597 C CA . LEU A 1 80 ? 9.500 -2.399 -8.470 1.00 69.31 80 LEU A CA 1
ATOM 598 C C . LEU A 1 80 ? 10.867 -2.183 -9.134 1.00 69.31 80 LEU A C 1
ATOM 600 O O . LEU A 1 80 ? 11.835 -1.826 -8.457 1.00 69.31 80 LEU A O 1
ATOM 604 N N . ALA A 1 81 ? 10.954 -2.353 -10.455 1.00 68.25 81 ALA A N 1
ATOM 605 C CA . ALA A 1 81 ? 12.192 -2.107 -11.192 1.00 68.25 81 ALA A CA 1
ATOM 606 C C . ALA A 1 81 ? 12.344 -0.626 -11.567 1.00 68.25 81 ALA A C 1
ATOM 608 O O . ALA A 1 81 ? 13.461 -0.136 -11.734 1.00 68.25 81 ALA A O 1
ATOM 609 N N . SER A 1 82 ? 11.236 0.111 -11.707 1.00 71.19 82 SER A N 1
ATOM 610 C CA . SER A 1 82 ? 11.248 1.521 -12.119 1.00 71.19 82 SER A CA 1
ATOM 611 C C . SER A 1 82 ? 10.043 2.321 -11.619 1.00 71.19 82 SER A C 1
ATOM 613 O O . SER A 1 82 ? 8.990 1.778 -11.302 1.00 71.19 82 SER A O 1
ATOM 615 N N . TYR A 1 83 ? 10.176 3.654 -11.591 1.00 73.06 83 TYR A N 1
ATOM 616 C CA . TYR A 1 83 ? 9.104 4.577 -11.176 1.00 73.06 83 TYR A CA 1
ATOM 617 C C . TYR A 1 83 ? 7.819 4.439 -12.012 1.00 73.06 83 TYR A C 1
ATOM 619 O O . TYR A 1 83 ? 6.719 4.628 -11.496 1.00 73.06 83 TYR A O 1
ATOM 627 N N . GLU A 1 84 ? 7.944 4.104 -13.295 1.00 77.94 84 GLU A N 1
ATOM 628 C CA . GLU A 1 84 ? 6.798 3.960 -14.201 1.00 77.94 84 GLU A CA 1
ATOM 629 C C . GLU A 1 84 ? 5.917 2.757 -13.847 1.00 77.94 84 GLU A C 1
ATOM 631 O O . GLU A 1 84 ? 4.702 2.823 -14.017 1.00 77.94 84 GLU A O 1
ATOM 636 N N . GLU A 1 85 ? 6.499 1.713 -13.253 1.00 75.25 85 GLU A N 1
ATOM 637 C CA . GLU A 1 85 ? 5.786 0.503 -12.827 1.00 75.25 85 GLU A CA 1
ATOM 638 C C . GLU A 1 85 ? 5.032 0.693 -11.507 1.00 75.25 85 GLU A C 1
ATOM 640 O O . GLU A 1 85 ? 4.095 -0.041 -11.196 1.00 75.25 85 GLU A O 1
ATOM 645 N N . VAL A 1 86 ? 5.386 1.721 -10.734 1.00 76.94 86 VAL A N 1
ATOM 646 C CA . VAL A 1 86 ? 4.783 1.990 -9.423 1.00 76.94 86 VAL A CA 1
ATOM 647 C C . VAL A 1 86 ? 3.293 2.294 -9.545 1.00 76.94 86 VAL A C 1
ATOM 649 O O . VAL A 1 86 ? 2.484 1.817 -8.751 1.00 76.94 86 VAL A O 1
ATOM 652 N N . LYS A 1 87 ? 2.909 3.074 -10.558 1.00 80.31 87 LYS A N 1
ATOM 653 C CA . LYS A 1 87 ? 1.508 3.436 -10.800 1.00 80.31 87 LYS A CA 1
ATOM 654 C C . LYS A 1 87 ? 0.630 2.224 -11.133 1.00 80.31 87 LYS A C 1
ATOM 656 O O . LYS A 1 87 ? -0.340 2.017 -10.401 1.00 80.31 87 LYS A O 1
ATOM 661 N N . PRO A 1 88 ? 0.924 1.423 -12.180 1.00 82.88 88 PRO A N 1
ATOM 662 C CA . PRO A 1 88 ? 0.125 0.239 -12.477 1.00 82.88 88 PRO A CA 1
ATOM 663 C C . PRO A 1 88 ? 0.157 -0.758 -11.319 1.00 82.88 88 PRO A C 1
ATOM 665 O O . PRO A 1 88 ? -0.870 -1.362 -11.022 1.00 82.88 88 PRO A O 1
ATOM 668 N N . ARG A 1 89 ? 1.276 -0.864 -10.586 1.00 82.56 89 ARG A N 1
ATOM 669 C CA . ARG A 1 89 ? 1.352 -1.733 -9.409 1.00 82.56 89 ARG A CA 1
ATOM 670 C C . ARG A 1 89 ? 0.398 -1.312 -8.295 1.00 82.56 89 ARG A C 1
ATOM 672 O O . ARG A 1 89 ? -0.283 -2.161 -7.730 1.00 82.56 89 ARG A O 1
ATOM 679 N N . LEU A 1 90 ? 0.314 -0.018 -7.996 1.00 81.69 90 LEU A N 1
ATOM 680 C CA . LEU A 1 90 ? -0.633 0.492 -7.007 1.00 81.69 90 LEU A CA 1
ATOM 681 C C . LEU A 1 90 ? -2.077 0.307 -7.481 1.00 81.69 90 LEU A C 1
ATOM 683 O O . LEU A 1 90 ? -2.929 -0.051 -6.684 1.00 81.69 90 LEU A O 1
ATOM 687 N N . LEU A 1 91 ? -2.369 0.479 -8.769 1.00 83.50 91 LEU A N 1
ATOM 688 C CA . LEU A 1 91 ? -3.712 0.200 -9.291 1.00 83.50 91 LEU A CA 1
ATOM 689 C C . LEU A 1 91 ? -4.099 -1.280 -9.155 1.00 83.50 91 LEU A C 1
ATOM 691 O O . LEU A 1 91 ? -5.226 -1.568 -8.761 1.00 83.50 91 LEU A O 1
ATOM 695 N N . ALA A 1 92 ? -3.170 -2.202 -9.416 1.00 85.12 92 ALA A N 1
ATOM 696 C CA . ALA A 1 92 ? -3.394 -3.631 -9.207 1.00 85.12 92 ALA A CA 1
ATOM 697 C C . ALA A 1 92 ? -3.628 -3.952 -7.722 1.00 85.12 92 ALA A C 1
ATOM 699 O O . ALA A 1 92 ? -4.638 -4.549 -7.374 1.00 85.12 92 ALA A O 1
ATOM 700 N N . MET A 1 93 ? -2.772 -3.448 -6.826 1.00 83.38 93 MET A N 1
ATOM 701 C CA . MET A 1 93 ? -2.947 -3.642 -5.381 1.00 83.38 93 MET A CA 1
ATOM 702 C C . MET A 1 93 ? -4.260 -3.062 -4.858 1.00 83.38 93 MET A C 1
ATOM 704 O O . MET A 1 93 ? -4.851 -3.609 -3.927 1.00 83.38 93 MET A O 1
ATOM 708 N N . LYS A 1 94 ? -4.726 -1.948 -5.438 1.00 85.69 94 LYS A N 1
ATOM 709 C CA . LYS A 1 94 ? -6.055 -1.398 -5.159 1.00 85.69 94 LYS A CA 1
ATOM 710 C C . LYS A 1 94 ? -7.125 -2.420 -5.489 1.00 85.69 94 LYS A C 1
ATOM 712 O O . LYS A 1 94 ? -7.921 -2.712 -4.600 1.00 85.69 94 LYS A O 1
ATOM 717 N N . ALA A 1 95 ? -7.111 -2.964 -6.703 1.00 84.75 95 ALA A N 1
ATOM 718 C CA . ALA A 1 95 ? -8.058 -3.993 -7.111 1.00 84.75 95 ALA A CA 1
ATOM 719 C C . ALA A 1 95 ? -8.025 -5.182 -6.137 1.00 84.75 95 ALA A C 1
ATOM 721 O O . ALA A 1 95 ? -9.047 -5.458 -5.516 1.00 84.75 95 ALA A O 1
ATOM 722 N N . ASP A 1 96 ? -6.848 -5.756 -5.867 1.00 85.88 96 ASP A N 1
ATOM 723 C CA . ASP A 1 96 ? -6.690 -6.900 -4.954 1.00 85.88 96 ASP A CA 1
ATOM 724 C C . ASP A 1 96 ? -7.249 -6.613 -3.549 1.00 85.88 96 ASP A C 1
ATOM 726 O O . ASP A 1 96 ? -7.938 -7.439 -2.951 1.00 85.88 96 ASP A O 1
ATOM 730 N N . SER A 1 97 ? -6.981 -5.418 -3.008 1.00 85.25 97 SER A N 1
ATOM 731 C CA . SER A 1 97 ? -7.487 -5.024 -1.687 1.00 85.25 97 SER A CA 1
ATOM 732 C C . SER A 1 97 ? -9.000 -4.821 -1.671 1.00 85.25 97 SER A C 1
ATOM 734 O O . SER A 1 97 ? -9.654 -5.157 -0.687 1.00 85.25 97 SER A O 1
ATOM 736 N N . GLN A 1 98 ? -9.575 -4.297 -2.754 1.00 84.81 98 GLN A N 1
ATOM 737 C CA . GLN A 1 98 ? -11.018 -4.121 -2.880 1.00 84.81 98 GLN A CA 1
ATOM 738 C C . GLN A 1 98 ? -11.726 -5.466 -3.063 1.00 84.81 98 GLN A C 1
ATOM 740 O O . GLN A 1 98 ? -12.795 -5.657 -2.488 1.00 84.81 98 GLN A O 1
ATOM 745 N N . GLU A 1 99 ? -11.131 -6.403 -3.802 1.00 83.94 99 GLU A N 1
ATOM 746 C CA . GLU A 1 99 ? -11.639 -7.771 -3.937 1.00 83.94 99 GLU A CA 1
ATOM 747 C C . GLU A 1 99 ? -11.583 -8.503 -2.598 1.00 83.94 99 GLU A C 1
ATOM 749 O O . GLU A 1 99 ? -12.592 -9.032 -2.135 1.00 83.94 99 GLU A O 1
ATOM 754 N N . GLY A 1 100 ? -10.434 -8.461 -1.923 1.00 81.25 100 GLY A N 1
ATOM 755 C CA . GLY A 1 100 ? -10.236 -9.143 -0.649 1.00 81.25 100 GLY A CA 1
ATOM 756 C C . GLY A 1 100 ? -11.064 -8.574 0.506 1.00 81.25 100 GLY A C 1
ATOM 757 O O . GLY A 1 100 ? -11.420 -9.305 1.427 1.00 81.25 100 GLY A O 1
ATOM 758 N N . LEU A 1 101 ? -11.416 -7.286 0.450 1.00 82.19 101 LEU A N 1
ATOM 759 C CA . LEU A 1 101 ? -12.354 -6.656 1.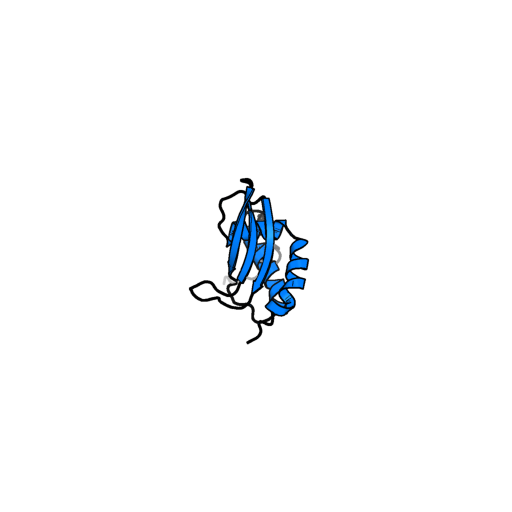385 1.00 82.19 101 LEU A CA 1
ATOM 760 C C . LEU A 1 101 ? -13.825 -6.800 0.953 1.00 82.19 101 LEU A C 1
ATOM 762 O O . LEU A 1 101 ? -14.705 -6.286 1.642 1.00 82.19 101 LEU A O 1
ATOM 766 N N . GLY A 1 102 ? -14.109 -7.470 -0.171 1.00 77.69 102 GLY A N 1
ATOM 767 C CA . GLY A 1 102 ? -15.469 -7.669 -0.682 1.00 77.69 102 GLY A CA 1
ATOM 768 C C . GLY A 1 102 ? -16.154 -6.383 -1.159 1.00 77.69 102 GLY A C 1
ATOM 769 O O . GLY A 1 102 ? -17.379 -6.322 -1.225 1.00 77.69 102 GLY A O 1
ATOM 770 N N . MET A 1 103 ? -15.383 -5.339 -1.476 1.00 72.19 103 MET A N 1
ATOM 771 C CA . MET A 1 103 ? -15.896 -4.068 -2.004 1.00 72.19 103 MET A CA 1
ATOM 772 C C 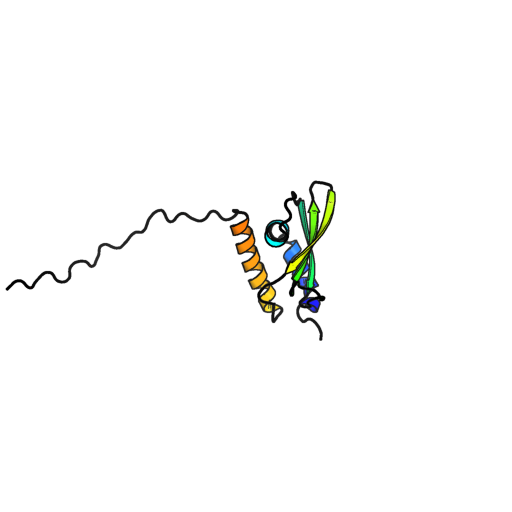. MET A 1 103 ? -16.270 -4.157 -3.489 1.00 72.19 103 MET A C 1
ATOM 774 O O . MET A 1 103 ? -17.002 -3.306 -3.990 1.00 72.19 103 MET A O 1
ATOM 778 N N . LEU A 1 104 ? -15.772 -5.172 -4.196 1.00 62.50 104 LEU A N 1
ATOM 779 C CA . LEU A 1 104 ? -16.164 -5.483 -5.566 1.00 62.50 104 LEU A CA 1
ATOM 780 C C . LEU A 1 104 ? -17.276 -6.537 -5.538 1.00 62.50 104 LEU A C 1
ATOM 782 O O . LEU A 1 104 ? -17.047 -7.685 -5.168 1.00 62.50 104 LEU A O 1
ATOM 786 N N . GLN A 1 105 ? -18.491 -6.151 -5.940 1.00 56.66 105 GLN A N 1
ATOM 787 C CA . GLN A 1 105 ? -19.536 -7.124 -6.255 1.00 56.66 105 GLN A CA 1
ATOM 788 C C . GLN A 1 105 ? -19.082 -7.918 -7.477 1.00 56.66 105 GLN A C 1
ATOM 790 O O . GLN A 1 105 ? -19.077 -7.387 -8.585 1.00 56.66 105 GLN A O 1
ATOM 795 N N . THR A 1 106 ? -18.698 -9.181 -7.287 1.00 57.97 106 THR A N 1
ATOM 796 C CA . THR A 1 106 ? -18.412 -10.087 -8.400 1.00 57.97 106 THR A CA 1
ATOM 797 C C . THR A 1 106 ? -19.678 -10.206 -9.251 1.00 57.97 106 THR A C 1
ATOM 799 O O . THR A 1 106 ? -20.675 -10.753 -8.757 1.00 57.97 106 THR A O 1
ATOM 802 N N . PRO A 1 107 ? -19.691 -9.693 -10.497 1.00 61.03 107 PRO A N 1
ATOM 803 C CA . PRO A 1 107 ? -20.873 -9.776 -11.334 1.00 61.03 107 PRO A CA 1
ATOM 804 C C . PRO A 1 107 ? -21.157 -11.253 -11.595 1.00 61.03 107 PRO A C 1
ATOM 806 O O . PRO A 1 107 ? -20.360 -11.960 -12.210 1.00 61.03 107 PRO A O 1
ATOM 809 N N . GLN A 1 108 ? -22.281 -11.739 -11.077 1.00 68.19 108 GLN A N 1
ATOM 810 C CA . GLN A 1 108 ? -22.721 -13.101 -11.331 1.00 68.19 108 GLN A CA 1
ATOM 811 C C . GLN A 1 108 ? -23.131 -13.170 -12.803 1.00 68.19 108 GLN A C 1
ATOM 813 O O . GLN A 1 108 ? -24.097 -12.521 -13.209 1.00 68.19 108 GLN A O 1
ATOM 818 N N . ILE A 1 109 ? -22.387 -13.919 -13.620 1.00 72.88 109 ILE A N 1
ATOM 819 C CA . ILE A 1 109 ? -22.776 -14.175 -15.009 1.00 72.88 109 ILE A CA 1
ATOM 820 C C . ILE A 1 109 ? -23.989 -15.108 -14.962 1.00 72.88 109 ILE A C 1
ATOM 822 O O . ILE A 1 109 ? -23.856 -16.324 -14.870 1.00 72.88 109 ILE A O 1
ATOM 826 N N . THR A 1 110 ? -25.189 -14.531 -14.964 1.00 74.81 110 THR A N 1
ATOM 827 C CA . THR A 1 110 ? -26.452 -15.275 -14.836 1.00 74.81 110 THR A CA 1
ATOM 828 C C . THR A 1 110 ? -26.906 -15.916 -16.140 1.00 74.81 110 THR A C 1
ATOM 830 O O . THR A 1 110 ? -27.764 -16.796 -16.121 1.00 74.81 110 THR A O 1
ATOM 833 N N . SER A 1 111 ? -26.358 -15.500 -17.283 1.00 76.88 111 SER A N 1
ATOM 834 C CA . SER A 1 111 ? -26.747 -16.066 -18.570 1.00 76.88 111 SER A CA 1
ATOM 835 C C . SER A 1 111 ? -25.575 -16.163 -19.534 1.00 76.88 111 SER A C 1
ATOM 837 O O . SER A 1 111 ? -24.836 -15.207 -19.757 1.00 76.88 111 SER A O 1
ATOM 839 N N . PHE A 1 112 ? -25.448 -17.340 -20.138 1.00 75.81 112 PHE A N 1
ATOM 840 C CA . PHE A 1 112 ? -24.642 -17.570 -21.325 1.00 75.81 112 PHE A CA 1
ATOM 841 C C . PHE A 1 112 ? -25.607 -17.779 -22.492 1.00 75.81 112 PHE A C 1
ATOM 843 O O . PHE A 1 112 ? -26.386 -18.731 -22.494 1.00 75.81 112 PHE A O 1
ATOM 850 N N . ARG A 1 113 ? -25.584 -16.887 -23.488 1.00 75.31 113 ARG A N 1
ATOM 851 C CA . ARG A 1 113 ? -26.259 -17.128 -24.770 1.00 75.31 113 ARG A CA 1
ATOM 852 C C . ARG A 1 113 ? -25.274 -17.785 -25.726 1.00 75.31 113 ARG A C 1
ATOM 854 O O . ARG A 1 113 ? -24.411 -17.113 -26.280 1.00 75.31 113 ARG A O 1
ATOM 861 N N . LEU A 1 114 ? -25.430 -19.089 -25.932 1.00 75.12 114 LEU A N 1
ATOM 862 C CA . LEU A 1 114 ? -24.787 -19.790 -27.039 1.00 75.12 114 LEU A CA 1
ATOM 863 C C . LEU A 1 114 ? -25.626 -19.567 -28.311 1.00 75.12 114 LEU A C 1
ATOM 865 O O . LEU A 1 114 ? -26.835 -19.806 -28.275 1.00 75.12 114 LEU A O 1
ATOM 869 N N . PRO A 1 115 ? -25.044 -19.092 -29.425 1.00 73.06 115 PRO A N 1
ATOM 870 C CA . PRO A 1 115 ? -25.766 -18.984 -30.685 1.00 73.06 115 PRO A CA 1
ATOM 871 C C . PRO A 1 115 ? -26.042 -20.386 -31.247 1.00 73.06 115 PRO A C 1
ATOM 873 O O . PRO A 1 115 ? -25.130 -21.091 -31.669 1.00 73.06 115 PRO A O 1
ATOM 876 N N . THR A 1 116 ? -27.313 -20.787 -31.289 1.00 64.81 116 THR A N 1
ATOM 877 C CA . THR A 1 116 ? -27.801 -22.085 -31.803 1.00 64.81 116 THR A CA 1
ATOM 878 C C . THR A 1 116 ? -27.753 -22.195 -33.337 1.00 64.81 116 THR A C 1
ATOM 880 O O . THR A 1 116 ? -28.634 -22.772 -33.965 1.00 64.81 116 THR A O 1
ATOM 883 N N . SER A 1 117 ? -26.736 -21.616 -33.972 1.00 62.91 117 SER A N 1
ATOM 884 C CA . SER A 1 117 ? -26.610 -21.504 -35.426 1.00 62.91 117 SER A CA 1
ATOM 885 C C . SER A 1 117 ? -25.318 -22.173 -35.894 1.00 62.91 117 SER A C 1
ATOM 887 O O . SER A 1 117 ? -24.438 -21.485 -36.401 1.00 62.91 117 SER A O 1
ATOM 889 N N . GLN A 1 118 ? -25.184 -23.487 -35.666 1.00 58.47 118 GLN A N 1
ATOM 890 C CA . GLN A 1 118 ? -24.339 -24.426 -36.436 1.00 58.47 118 GLN A CA 1
ATOM 891 C C . GLN A 1 118 ? -24.340 -25.823 -35.781 1.00 58.47 118 GLN A C 1
ATOM 893 O O . GLN A 1 118 ? -23.325 -26.321 -35.311 1.00 58.47 118 GLN A O 1
ATOM 898 N N . VAL A 1 119 ? -25.502 -26.483 -35.753 1.00 56.94 119 VAL A N 1
ATOM 899 C CA . VAL A 1 119 ? -25.574 -27.946 -35.565 1.00 56.94 119 VAL A CA 1
ATOM 900 C C . VAL A 1 119 ? -26.433 -28.533 -36.686 1.00 56.94 119 VAL A C 1
ATOM 902 O O . VAL A 1 119 ? -27.458 -29.160 -36.463 1.00 56.94 119 VAL A O 1
ATOM 905 N N . ILE A 1 120 ? -26.050 -28.247 -37.931 1.00 58.66 120 ILE A N 1
ATOM 906 C CA . ILE A 1 120 ? -26.524 -28.978 -39.111 1.00 58.66 120 ILE A CA 1
ATOM 907 C C . ILE A 1 120 ? -25.259 -29.375 -39.863 1.00 58.66 120 ILE A C 1
ATOM 909 O O . ILE A 1 120 ? -24.742 -28.630 -40.687 1.00 58.66 120 ILE A O 1
ATOM 913 N N . GLY A 1 121 ? -24.700 -30.517 -39.485 1.00 58.56 121 GLY A N 1
ATOM 914 C CA . GLY A 1 121 ? -23.471 -31.035 -40.063 1.00 58.56 121 GLY A CA 1
ATOM 915 C C . GLY A 1 121 ? -23.266 -32.480 -39.645 1.00 58.56 121 GLY A C 1
ATOM 916 O O . GLY A 1 121 ? -22.725 -32.740 -38.578 1.00 58.56 121 GLY A O 1
ATOM 917 N N . SER A 1 122 ? -23.695 -33.386 -40.524 1.00 54.56 122 SER A N 1
ATOM 918 C CA . SER A 1 122 ? -23.275 -34.791 -40.603 1.00 54.56 122 SER A CA 1
ATOM 919 C C . SER A 1 122 ? -23.919 -35.795 -39.636 1.00 54.56 122 SER A C 1
ATOM 921 O O . SER A 1 122 ? -23.272 -36.350 -38.756 1.00 54.56 122 SER A O 1
ATOM 923 N N . LEU A 1 123 ? -25.175 -36.149 -39.925 1.00 49.22 123 LEU A N 1
ATOM 924 C CA . LEU A 1 123 ? -25.688 -37.515 -39.746 1.00 49.22 123 LEU A CA 1
ATOM 925 C C . LEU A 1 123 ? -26.280 -38.001 -41.080 1.00 49.22 123 LEU A C 1
ATOM 927 O O . LEU A 1 123 ? -27.484 -38.174 -41.227 1.00 49.22 123 LEU A O 1
ATOM 931 N N . ILE A 1 124 ? -25.419 -38.184 -42.083 1.00 55.94 124 ILE A N 1
ATOM 932 C CA . ILE A 1 124 ? -25.696 -39.057 -43.229 1.00 55.94 124 ILE A CA 1
ATOM 933 C C . ILE A 1 124 ? -24.444 -39.901 -43.416 1.00 55.94 124 ILE A C 1
ATOM 935 O O . ILE A 1 124 ? -23.462 -39.405 -43.946 1.00 55.94 124 ILE A O 1
ATOM 939 N N . PHE A 1 125 ? -24.475 -41.137 -42.926 1.00 41.97 125 PHE A N 1
ATOM 940 C CA . PHE A 1 125 ? -23.933 -42.306 -43.621 1.00 41.97 125 PHE A CA 1
ATOM 941 C C . PHE A 1 125 ? -24.458 -43.555 -42.903 1.00 41.97 125 PHE A C 1
ATOM 943 O O . PHE A 1 125 ? -23.902 -44.030 -41.917 1.00 41.97 125 PHE A O 1
ATOM 950 N N . CYS A 1 126 ? -25.605 -44.026 -43.382 1.00 38.25 126 CYS A N 1
ATOM 951 C CA . CYS A 1 126 ? -26.112 -45.368 -43.158 1.00 38.25 126 CYS A CA 1
ATOM 952 C C . CYS A 1 126 ? -26.338 -45.945 -44.559 1.00 38.25 126 CYS A C 1
ATOM 954 O O . CYS A 1 126 ? -27.294 -45.542 -45.218 1.00 38.25 126 CYS A O 1
ATOM 956 N N . PHE A 1 127 ? -25.386 -46.751 -45.036 1.00 41.50 127 PHE A N 1
ATOM 957 C CA . PHE A 1 127 ? -25.551 -47.879 -45.959 1.00 41.50 127 PHE A CA 1
ATOM 958 C C . PHE A 1 127 ? -24.235 -48.655 -46.033 1.00 41.50 127 PHE A C 1
ATOM 960 O O . PHE A 1 127 ? -23.178 -47.991 -46.139 1.00 41.50 127 PHE A O 1
#